Protein AF-A0A3N6ETQ4-F1 (afdb_monomer)

Radius of gyration: 15.27 Å; Cα contacts (8 Å, |Δi|>4): 164; chains: 1; bounding box: 42×24×40 Å

Foldseek 3Di:
DWDWDADPVRDTDIDDPDQQQADADQEREDADAQLLQADDDNRVVQPVSLDDQSNVQSVVVCVPPSVVGHDEPDWDWGQSRRGNYGIYIYHHHDDDDPDPD

Solvent-accessible surface area (backbone atoms only — not comparable to full-atom values): 5980 Å² total; per-residue (Å²): 136,80,55,77,45,76,44,100,87,72,48,76,48,64,72,75,91,78,63,78,72,75,48,78,43,71,62,46,78,36,74,34,58,38,70,54,79,71,58,64,73,70,29,31,48,42,43,65,61,14,32,70,58,33,55,52,44,32,50,53,47,34,75,43,98,32,60,92,27,50,56,69,80,37,71,50,79,35,58,22,51,67,34,57,33,60,26,29,36,39,27,14,66,80,82,90,70,94,70,91,124

Nearest PDB structures (foldseek):
  5cms-assembly3_B  TM=9.694E-01  e=6.118E-08  Escherichia coli
  5cb5-assembly14_M  TM=9.675E-01  e=5.727E-08  Escherichia coli K-12
  5fud-assembly1_A  TM=9.116E-01  e=3.376E-08  Oceanobacillus iheyensis HTE831
  5l9q-assembly1_A  TM=8.814E-01  e=3.160E-08  Oceanobacillus iheyensis HTE831
  3iif-assembly2_B  TM=8.997E-01  e=1.130E-05  Homo sapiens

pLDDT: mean 94.48, std 7.75, range [54.75, 98.88]

Mean predicted aligned error: 4.03 Å

Structure (mmCIF, N/CA/C/O backbone):
data_AF-A0A3N6ETQ4-F1
#
_entry.id   AF-A0A3N6ETQ4-F1
#
loop_
_atom_site.group_PDB
_atom_site.id
_atom_site.type_symbol
_atom_site.label_atom_id
_atom_site.label_alt_id
_atom_site.label_comp_id
_atom_site.label_asym_id
_atom_site.label_entity_id
_atom_site.label_seq_id
_atom_site.pdbx_PDB_ins_code
_atom_site.Cartn_x
_atom_site.Cartn_y
_atom_site.Cartn_z
_atom_site.occupancy
_atom_site.B_iso_or_equiv
_atom_site.auth_seq_id
_atom_site.auth_comp_id
_atom_site.auth_asym_id
_atom_site.auth_atom_id
_atom_site.pdbx_PDB_model_num
ATOM 1 N N . MET A 1 1 ? -11.265 -12.309 20.381 1.00 62.09 1 MET A N 1
ATOM 2 C CA . MET A 1 1 ? -11.882 -11.057 20.868 1.00 62.09 1 MET A CA 1
ATOM 3 C C . MET A 1 1 ? -11.084 -9.897 20.293 1.00 62.09 1 MET A C 1
ATOM 5 O O . MET A 1 1 ? -9.863 -9.974 20.308 1.00 62.09 1 MET A O 1
ATOM 9 N N . MET A 1 2 ? -11.744 -8.902 19.701 1.00 72.81 2 MET A N 1
ATOM 10 C CA . MET A 1 2 ? -11.080 -7.744 19.095 1.00 72.81 2 MET A CA 1
ATOM 11 C C . MET A 1 2 ? -10.806 -6.717 20.196 1.00 72.81 2 MET A C 1
ATOM 13 O O . MET A 1 2 ? -11.743 -6.246 20.837 1.00 72.81 2 MET A O 1
ATOM 17 N N . VAL A 1 3 ? -9.533 -6.440 20.474 1.00 87.38 3 VAL A N 1
ATOM 18 C CA . VAL A 1 3 ? -9.142 -5.497 21.531 1.00 87.38 3 VAL A CA 1
ATOM 19 C C . VAL A 1 3 ? -9.199 -4.089 20.950 1.00 87.38 3 VAL A C 1
ATOM 21 O O . VAL A 1 3 ? -8.632 -3.853 19.892 1.00 87.38 3 VAL A O 1
ATOM 24 N N . ARG A 1 4 ? -9.886 -3.162 21.620 1.00 91.69 4 ARG A N 1
ATOM 25 C CA . ARG A 1 4 ? -9.889 -1.735 21.272 1.00 91.69 4 ARG A CA 1
ATOM 26 C C . ARG A 1 4 ? -9.058 -0.982 22.301 1.00 91.69 4 ARG A C 1
ATOM 28 O O . ARG A 1 4 ? -9.303 -1.114 23.495 1.00 91.69 4 ARG A O 1
ATOM 35 N N . MET A 1 5 ? -8.082 -0.220 21.830 1.00 94.12 5 MET A N 1
ATOM 36 C CA . MET A 1 5 ? -7.130 0.529 22.644 1.00 94.12 5 MET A CA 1
ATOM 37 C C . MET A 1 5 ? -7.328 2.025 22.366 1.00 94.12 5 MET A C 1
ATOM 39 O O . MET A 1 5 ? -6.910 2.491 21.304 1.00 94.12 5 MET A O 1
ATOM 43 N N . PRO A 1 6 ? -8.008 2.778 23.246 1.00 94.56 6 PRO A N 1
ATOM 44 C CA . PRO A 1 6 ? -8.094 4.227 23.103 1.00 94.56 6 PRO A CA 1
ATOM 45 C C . PRO A 1 6 ? -6.724 4.871 23.373 1.00 94.56 6 PRO A C 1
ATOM 47 O O . PRO A 1 6 ? -6.015 4.457 24.290 1.00 94.56 6 PRO A O 1
ATOM 50 N N . THR A 1 7 ? -6.356 5.880 22.588 1.00 94.81 7 THR A N 1
ATOM 51 C CA . THR A 1 7 ? -5.182 6.732 22.820 1.00 94.81 7 THR A CA 1
ATOM 52 C C . THR A 1 7 ? -5.583 7.998 23.593 1.00 94.81 7 THR A C 1
ATOM 54 O O . THR A 1 7 ? -6.766 8.358 23.594 1.00 94.81 7 THR A O 1
ATOM 57 N N . PRO A 1 8 ? -4.637 8.702 24.248 1.00 95.81 8 PRO A N 1
ATOM 58 C CA . PRO A 1 8 ? -4.914 9.958 24.959 1.00 95.81 8 PRO A CA 1
ATOM 59 C C . PRO A 1 8 ? -5.571 11.044 24.093 1.00 95.81 8 PRO A C 1
ATOM 61 O O . PRO A 1 8 ? -6.302 11.887 24.603 1.00 95.81 8 PRO A O 1
ATOM 64 N N . GLU A 1 9 ? -5.343 11.005 22.781 1.00 95.75 9 GLU A N 1
ATOM 65 C CA . GLU A 1 9 ? -5.878 11.943 21.790 1.00 95.75 9 GLU A CA 1
ATOM 66 C C . GLU A 1 9 ? -7.298 11.578 21.318 1.00 95.75 9 GLU A C 1
ATOM 68 O O . GLU A 1 9 ? -7.852 12.245 20.446 1.00 95.75 9 GLU A O 1
ATOM 73 N N . GLY A 1 10 ? -7.898 10.512 21.862 1.00 95.25 10 GLY A N 1
ATOM 74 C CA . GLY A 1 10 ? -9.245 10.059 21.503 1.00 95.25 10 GLY A CA 1
ATOM 75 C C . GLY A 1 10 ? -9.312 9.172 20.255 1.00 95.25 10 GLY A C 1
ATOM 76 O O . GLY A 1 10 ? -10.405 8.878 19.772 1.00 95.25 10 GLY A O 1
ATOM 77 N N . VAL A 1 11 ? -8.172 8.704 19.735 1.00 96.44 11 VAL A N 1
ATOM 78 C CA . VAL A 1 11 ? -8.121 7.753 18.613 1.00 96.44 11 VAL A CA 1
ATOM 79 C C . VAL A 1 11 ? -8.275 6.330 19.144 1.00 96.44 11 VAL A C 1
ATOM 81 O O . VAL A 1 11 ? -7.729 5.981 20.182 1.00 96.44 11 VAL A O 1
ATOM 84 N N . THR A 1 12 ? -9.012 5.468 18.442 1.00 96.31 12 THR A N 1
ATOM 85 C CA . THR A 1 12 ? -9.094 4.042 18.798 1.00 96.31 12 THR A CA 1
ATOM 86 C C . THR A 1 12 ? -8.196 3.216 17.887 1.00 96.31 12 THR A C 1
ATOM 88 O O . THR A 1 12 ? -8.419 3.163 16.680 1.00 96.31 12 THR A O 1
ATOM 91 N N . VAL A 1 13 ? -7.236 2.500 18.469 1.00 95.75 13 VAL A N 1
ATOM 92 C CA . VAL A 1 13 ? -6.415 1.509 17.765 1.00 95.75 13 VAL A CA 1
ATOM 93 C C . VAL A 1 13 ? -6.979 0.118 18.015 1.00 95.75 13 VAL A C 1
ATOM 95 O O . VAL A 1 13 ? -7.286 -0.254 19.146 1.00 95.75 13 VAL A O 1
ATOM 98 N N . THR A 1 14 ? -7.129 -0.663 16.950 1.00 95.38 14 THR A N 1
ATOM 99 C CA . THR A 1 14 ? -7.693 -2.012 17.030 1.00 95.38 14 THR A CA 1
ATOM 100 C C . THR A 1 14 ? -6.770 -3.005 16.326 1.00 95.38 14 THR A C 1
ATOM 102 O O . THR A 1 14 ? -6.733 -3.008 15.096 1.00 95.38 14 THR A O 1
ATOM 105 N N . PRO A 1 15 ? -6.021 -3.863 17.044 1.00 94.44 15 PRO A N 1
ATOM 106 C CA . PRO A 1 15 ? -5.351 -4.997 16.422 1.00 94.44 15 PRO A CA 1
ATOM 107 C C . PRO A 1 15 ? -6.375 -5.981 15.848 1.00 94.44 15 PRO A C 1
ATOM 109 O O . PRO A 1 15 ? -7.259 -6.480 16.550 1.00 94.44 15 PRO A O 1
ATOM 112 N N . VAL A 1 16 ? -6.213 -6.298 14.566 1.00 94.00 16 VAL A N 1
ATOM 113 C CA . VAL A 1 16 ? -7.039 -7.269 13.847 1.00 94.00 16 VAL A CA 1
ATOM 114 C C . VAL A 1 16 ? -6.131 -8.339 13.256 1.00 94.00 16 VAL A C 1
ATOM 116 O O . VAL A 1 16 ? -5.166 -8.038 12.558 1.00 94.00 16 VAL A O 1
ATOM 119 N N . ARG A 1 17 ? -6.450 -9.611 13.517 1.00 95.81 17 ARG A N 1
ATOM 120 C CA . ARG A 1 17 ? -5.837 -10.741 12.812 1.00 95.81 17 ARG A CA 1
A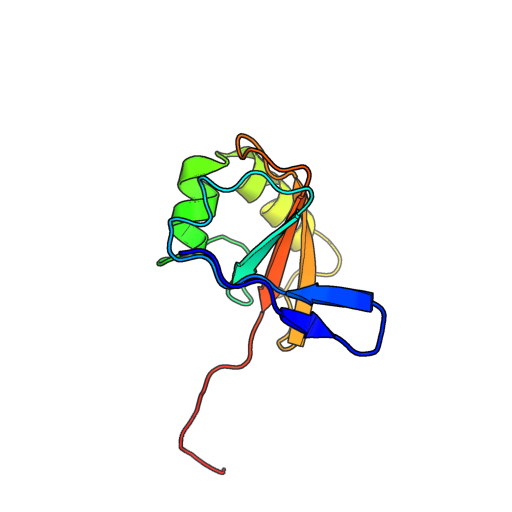TOM 121 C C . ARG A 1 17 ? -6.688 -11.059 11.589 1.00 95.81 17 ARG A C 1
ATOM 123 O O . ARG A 1 17 ? -7.837 -11.460 11.745 1.00 95.81 17 ARG A O 1
ATOM 130 N N . GLY A 1 18 ? -6.125 -10.930 10.393 1.00 94.75 18 GLY A N 1
ATOM 131 C CA . GLY A 1 18 ? -6.854 -11.224 9.164 1.00 94.75 18 GLY A CA 1
ATOM 132 C C . GLY A 1 18 ? -6.048 -10.978 7.895 1.00 94.75 18 GLY A C 1
ATOM 133 O O . GLY A 1 18 ? -4.849 -10.713 7.941 1.00 94.75 18 GLY A O 1
ATOM 134 N N . ASP A 1 19 ? -6.744 -11.082 6.767 1.00 97.38 19 ASP A N 1
ATOM 135 C CA . ASP A 1 19 ? -6.256 -10.703 5.442 1.00 97.38 19 ASP A CA 1
ATOM 136 C C . ASP A 1 19 ? -6.628 -9.238 5.185 1.00 97.38 19 ASP A C 1
ATOM 138 O O . ASP A 1 19 ? -7.812 -8.881 5.213 1.00 97.38 19 ASP A O 1
ATOM 142 N N . ILE A 1 20 ? -5.619 -8.394 4.953 1.00 97.31 20 ILE A N 1
ATOM 143 C CA . ILE A 1 20 ? -5.806 -6.957 4.719 1.00 97.31 20 ILE A CA 1
ATOM 144 C C . ILE A 1 20 ? -6.658 -6.683 3.474 1.00 97.31 20 ILE A C 1
ATOM 146 O O . ILE A 1 20 ? -7.392 -5.705 3.433 1.00 97.31 20 ILE A O 1
ATOM 150 N N . THR A 1 21 ? -6.633 -7.584 2.487 1.00 98.19 21 THR A N 1
ATOM 151 C CA . THR A 1 21 ? -7.379 -7.434 1.229 1.00 98.19 21 THR A CA 1
ATOM 152 C C . THR A 1 21 ? -8.883 -7.686 1.379 1.00 98.19 21 THR A C 1
ATOM 154 O O . THR A 1 21 ? -9.634 -7.549 0.417 1.00 98.19 21 THR A O 1
ATOM 157 N N . ARG A 1 22 ? -9.323 -8.090 2.579 1.00 97.94 22 ARG A N 1
ATOM 158 C CA . ARG A 1 22 ? -10.724 -8.361 2.934 1.00 97.94 22 ARG A CA 1
ATOM 159 C C . ARG A 1 22 ? -11.281 -7.385 3.972 1.00 97.94 22 ARG A C 1
ATOM 161 O O . ARG A 1 22 ? -12.386 -7.608 4.459 1.00 97.94 22 ARG A O 1
ATOM 168 N N . GLN A 1 23 ? -10.500 -6.386 4.379 1.00 97.62 23 GLN A N 1
ATOM 169 C CA . GLN A 1 23 ? -10.951 -5.378 5.333 1.00 97.62 23 GLN A CA 1
ATOM 170 C C . GLN A 1 23 ? -11.740 -4.295 4.602 1.00 97.62 23 GLN A C 1
ATOM 172 O O . GLN A 1 23 ? -11.350 -3.898 3.507 1.00 97.62 23 GLN A O 1
ATOM 177 N N . SER A 1 24 ? -12.806 -3.822 5.244 1.00 97.81 24 SER A N 1
ATOM 178 C CA . SER A 1 24 ? -13.527 -2.615 4.847 1.00 97.81 24 SER A CA 1
ATOM 179 C C . SER A 1 24 ? -12.928 -1.421 5.584 1.00 97.81 24 SER A C 1
ATOM 181 O O . SER A 1 24 ? -12.892 -1.423 6.820 1.00 97.81 24 SER A O 1
ATOM 183 N N . ALA A 1 25 ? -12.393 -0.446 4.854 1.00 97.38 25 ALA A N 1
ATOM 184 C CA . ALA A 1 25 ? -11.784 0.759 5.419 1.00 97.38 25 ALA A CA 1
ATOM 185 C C . ALA A 1 25 ? -11.704 1.864 4.364 1.00 97.38 25 ALA A C 1
ATOM 187 O O . ALA A 1 25 ? -11.568 1.566 3.188 1.00 97.38 25 ALA A O 1
ATOM 188 N N . ASP A 1 26 ? -11.661 3.137 4.758 1.00 98.69 26 ASP A N 1
ATOM 189 C CA . ASP A 1 26 ? -11.481 4.226 3.782 1.00 98.69 26 ASP A CA 1
ATOM 190 C C . ASP A 1 26 ? -10.144 4.109 3.025 1.00 98.69 26 ASP A C 1
ATOM 192 O O . ASP A 1 26 ? -10.049 4.396 1.828 1.00 98.69 26 ASP A O 1
ATOM 196 N N . VAL A 1 27 ? -9.097 3.658 3.727 1.00 98.62 27 VAL A N 1
ATOM 197 C CA . VAL A 1 27 ? -7.730 3.555 3.209 1.00 98.62 27 VAL A CA 1
ATOM 198 C C . VAL A 1 27 ? -7.069 2.258 3.663 1.00 98.62 27 VAL A C 1
ATOM 200 O O . VAL A 1 27 ? -7.052 1.935 4.851 1.00 98.62 27 VAL A O 1
ATOM 203 N N . ILE A 1 28 ? -6.425 1.566 2.723 1.00 98.56 28 ILE A N 1
ATOM 204 C CA . ILE A 1 28 ? -5.521 0.445 2.998 1.00 98.56 28 ILE A CA 1
ATOM 205 C C . ILE A 1 28 ? -4.073 0.916 2.838 1.00 98.56 28 ILE A C 1
ATOM 207 O O . ILE A 1 28 ? -3.689 1.448 1.798 1.00 98.56 28 ILE A O 1
ATOM 211 N N . VAL A 1 29 ? -3.234 0.692 3.852 1.00 98.44 29 VAL A N 1
ATOM 212 C CA . VAL A 1 29 ? -1.795 0.983 3.768 1.00 98.44 29 VAL A C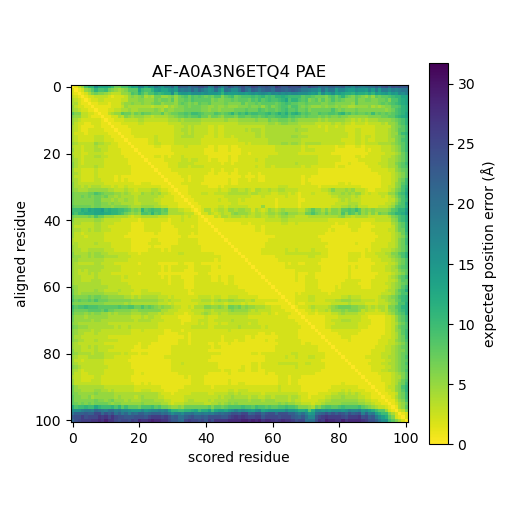A 1
ATOM 213 C C . VAL A 1 29 ? -1.048 -0.261 3.295 1.00 98.44 29 VAL A C 1
ATOM 215 O O . VAL A 1 29 ? -1.080 -1.307 3.940 1.00 98.44 29 VAL A O 1
ATOM 218 N N . ASN A 1 30 ? -0.359 -0.139 2.166 1.00 98.19 30 ASN A N 1
ATOM 219 C CA . ASN A 1 30 ? 0.444 -1.191 1.565 1.00 98.19 30 ASN A CA 1
ATOM 220 C C . ASN A 1 30 ? 1.933 -1.029 1.922 1.00 98.19 30 ASN A C 1
ATOM 222 O O . ASN A 1 30 ? 2.517 0.053 1.773 1.00 98.19 30 ASN A O 1
ATOM 226 N N . ALA A 1 31 ? 2.556 -2.129 2.346 1.00 96.25 31 ALA A N 1
ATOM 227 C CA . ALA A 1 31 ? 4.004 -2.247 2.468 1.00 96.25 31 ALA A CA 1
ATOM 228 C C . ALA A 1 31 ? 4.608 -2.501 1.078 1.00 96.25 31 ALA A C 1
ATOM 230 O O . ALA A 1 31 ? 4.790 -3.643 0.655 1.00 96.25 31 ALA A O 1
ATOM 231 N N . ALA A 1 32 ? 4.892 -1.415 0.365 1.00 93.75 32 ALA A N 1
ATOM 232 C CA . ALA A 1 32 ? 5.420 -1.449 -0.987 1.00 93.75 32 ALA A CA 1
ATOM 233 C C . ALA A 1 32 ? 6.954 -1.406 -0.986 1.00 93.75 32 ALA A C 1
ATOM 235 O O . ALA A 1 32 ? 7.606 -0.954 -0.044 1.00 93.75 32 ALA A O 1
ATOM 236 N N . ASN A 1 33 ? 7.549 -1.8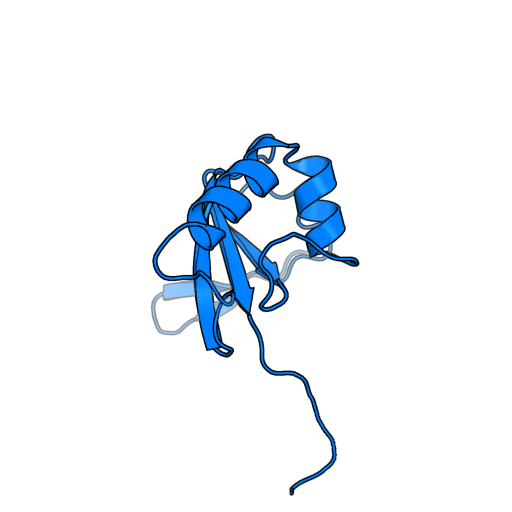27 -2.098 1.00 91.94 33 ASN A N 1
ATOM 237 C CA . ASN A 1 33 ? 8.952 -1.535 -2.375 1.00 91.94 33 ASN A CA 1
ATOM 238 C C . ASN A 1 33 ? 9.083 -0.197 -3.126 1.00 91.94 33 ASN A C 1
ATOM 240 O O . ASN A 1 33 ? 8.127 0.300 -3.730 1.00 91.94 33 ASN A O 1
ATOM 244 N N . SER A 1 34 ? 10.292 0.371 -3.147 1.00 94.56 34 SER A N 1
ATOM 245 C CA . SER A 1 34 ? 10.566 1.647 -3.820 1.00 94.56 34 SER A CA 1
ATOM 246 C C . SER A 1 34 ? 10.219 1.657 -5.307 1.00 94.56 34 SER A C 1
ATOM 248 O O . SER A 1 34 ? 10.026 2.730 -5.867 1.00 94.56 34 SER A O 1
ATOM 250 N N . SER A 1 35 ? 10.114 0.507 -5.977 1.00 94.00 35 SER A N 1
ATOM 251 C CA . SER A 1 35 ? 9.805 0.487 -7.403 1.00 94.00 35 SER A CA 1
ATOM 252 C C . SER A 1 35 ? 8.369 0.907 -7.720 1.00 94.00 35 SER A C 1
ATOM 254 O O . SER A 1 35 ? 8.145 1.316 -8.851 1.00 94.00 35 SER A O 1
ATOM 256 N N . LEU A 1 36 ? 7.416 0.818 -6.782 1.00 94.06 36 LEU A N 1
ATOM 257 C CA . LEU A 1 36 ? 5.968 0.995 -7.006 1.00 94.06 36 LEU A CA 1
ATOM 258 C C . LEU A 1 36 ? 5.325 0.033 -8.025 1.00 94.06 36 LEU A C 1
ATOM 260 O O . LEU A 1 36 ? 4.117 0.076 -8.209 1.00 94.06 36 LEU A O 1
ATOM 264 N N . LEU A 1 37 ? 6.074 -0.844 -8.694 1.00 93.75 37 LEU A N 1
ATOM 265 C CA . LEU A 1 37 ? 5.557 -1.679 -9.788 1.00 93.75 37 LEU A CA 1
ATOM 266 C C . LEU A 1 37 ? 5.069 -3.052 -9.308 1.00 93.75 37 LEU A C 1
ATOM 268 O O . LEU A 1 37 ? 5.131 -4.036 -10.043 1.00 93.75 37 LEU A O 1
ATOM 272 N N . GLY A 1 38 ? 4.579 -3.099 -8.073 1.00 85.62 38 GLY A N 1
ATOM 273 C CA . GLY A 1 38 ? 4.199 -4.322 -7.385 1.00 85.62 38 GLY A CA 1
ATOM 274 C C . GLY A 1 38 ? 5.394 -5.121 -6.846 1.00 85.62 38 GLY A C 1
ATOM 275 O O . GLY A 1 38 ? 6.558 -4.709 -6.915 1.00 85.62 38 GLY A O 1
ATOM 276 N N . GLY A 1 39 ? 5.090 -6.283 -6.279 1.00 90.62 39 GLY A N 1
ATOM 277 C CA . GLY A 1 39 ? 6.029 -7.177 -5.620 1.00 90.62 39 GLY A CA 1
ATOM 278 C C . GLY A 1 39 ? 5.351 -8.447 -5.095 1.00 90.62 39 GLY A C 1
ATOM 279 O O . GLY A 1 39 ? 4.265 -8.836 -5.526 1.00 90.62 39 GLY A O 1
ATOM 280 N N . GLY A 1 40 ? 6.028 -9.130 -4.171 1.00 93.12 40 GLY A N 1
ATOM 281 C CA . GLY A 1 40 ? 5.507 -10.314 -3.481 1.00 93.12 40 GLY A CA 1
ATOM 282 C C . GLY A 1 40 ? 4.733 -9.978 -2.201 1.00 93.12 40 GLY A C 1
ATOM 283 O O . GLY A 1 40 ? 4.392 -8.827 -1.940 1.00 93.12 40 GLY A O 1
ATOM 284 N N . GLY A 1 41 ? 4.470 -10.995 -1.375 1.00 96.19 41 GLY A N 1
ATOM 285 C CA . GLY A 1 41 ? 3.890 -10.813 -0.040 1.00 96.19 41 GLY A CA 1
ATOM 286 C C . GLY A 1 41 ? 2.539 -10.089 -0.044 1.00 96.19 41 GLY A C 1
ATOM 287 O O . GLY A 1 41 ? 1.664 -10.395 -0.860 1.00 96.19 41 GLY A O 1
ATOM 288 N N . VAL A 1 42 ? 2.377 -9.143 0.888 1.00 97.12 42 VAL A N 1
ATOM 289 C CA . VAL A 1 42 ? 1.132 -8.376 1.055 1.00 97.12 42 VAL A CA 1
ATOM 290 C C . VAL A 1 42 ? 0.859 -7.443 -0.127 1.00 97.12 42 VAL A C 1
ATOM 292 O O . VAL A 1 42 ? -0.285 -7.346 -0.561 1.00 97.12 42 VAL A O 1
ATOM 295 N N . ASP A 1 43 ? 1.899 -6.845 -0.710 1.00 97.38 43 ASP A N 1
ATOM 296 C CA . ASP A 1 43 ? 1.788 -5.976 -1.884 1.00 97.38 43 ASP A CA 1
ATOM 297 C C . ASP A 1 43 ? 1.218 -6.750 -3.079 1.00 97.38 43 ASP A C 1
ATOM 299 O O . ASP A 1 43 ? 0.205 -6.362 -3.663 1.00 97.38 43 ASP A O 1
ATOM 303 N N . GLY A 1 44 ? 1.772 -7.934 -3.353 1.00 97.62 44 GLY A N 1
ATOM 304 C CA . GLY A 1 44 ? 1.242 -8.815 -4.386 1.00 97.62 44 GLY A CA 1
ATOM 305 C C . GLY A 1 44 ? -0.202 -9.255 -4.114 1.00 97.62 44 GLY A C 1
ATOM 306 O O . GLY A 1 44 ? -0.983 -9.402 -5.052 1.00 97.62 44 GLY A O 1
ATOM 307 N N . ALA A 1 45 ? -0.585 -9.466 -2.849 1.00 98.38 45 ALA A N 1
ATOM 308 C CA . ALA A 1 45 ? -1.966 -9.798 -2.492 1.00 98.38 45 ALA A CA 1
ATOM 309 C C . ALA A 1 45 ? -2.929 -8.631 -2.763 1.00 98.38 45 ALA A C 1
ATOM 311 O O . ALA A 1 45 ? -3.984 -8.845 -3.361 1.00 98.38 45 ALA A O 1
ATOM 312 N N . ILE A 1 46 ? -2.537 -7.409 -2.394 1.00 98.50 46 ILE A N 1
ATOM 313 C CA . ILE A 1 46 ? -3.286 -6.173 -2.653 1.00 98.50 46 ILE A CA 1
ATOM 314 C C . ILE A 1 46 ? -3.460 -5.962 -4.159 1.00 98.50 46 ILE A C 1
ATOM 316 O O . ILE A 1 46 ? -4.588 -5.799 -4.612 1.00 98.50 46 ILE A O 1
ATOM 320 N N . HIS A 1 47 ? -2.388 -6.069 -4.951 1.00 98.00 47 HIS A N 1
ATOM 321 C CA . HIS A 1 47 ? -2.466 -5.947 -6.411 1.00 98.00 47 HIS A CA 1
ATOM 322 C C . HIS A 1 47 ? -3.361 -7.021 -7.047 1.00 98.00 47 HIS A C 1
ATOM 324 O O . HIS A 1 47 ? -4.153 -6.717 -7.936 1.00 98.00 47 HIS A O 1
ATOM 330 N N . ARG A 1 48 ? -3.282 -8.279 -6.586 1.00 98.19 48 ARG A N 1
ATOM 331 C CA . ARG A 1 48 ? -4.145 -9.356 -7.103 1.00 98.19 48 ARG A CA 1
ATOM 332 C C . ARG A 1 48 ? -5.621 -9.134 -6.781 1.00 98.19 48 ARG A C 1
ATOM 334 O O . ARG A 1 48 ? -6.456 -9.421 -7.631 1.00 98.19 48 ARG A O 1
ATOM 341 N N . ARG A 1 49 ? -5.950 -8.668 -5.570 1.00 98.38 49 ARG A N 1
ATOM 342 C CA . ARG A 1 49 ? -7.345 -8.438 -5.166 1.00 98.38 49 ARG A CA 1
ATOM 343 C C . ARG A 1 49 ? -7.914 -7.154 -5.763 1.00 98.38 49 ARG A C 1
ATOM 345 O O . ARG A 1 49 ? -9.023 -7.194 -6.277 1.00 98.38 49 ARG A O 1
ATOM 352 N N . GLY A 1 50 ? -7.179 -6.048 -5.674 1.00 97.81 50 GLY A N 1
ATOM 353 C CA . GLY A 1 50 ? -7.617 -4.743 -6.171 1.00 97.81 50 GLY A CA 1
ATOM 354 C C . GLY A 1 50 ? -7.582 -4.626 -7.693 1.00 97.81 50 GLY A C 1
ATOM 355 O O . GLY A 1 50 ? -8.218 -3.742 -8.255 1.00 97.81 50 GLY A O 1
ATOM 356 N N . GLY A 1 51 ? -6.909 -5.551 -8.378 1.00 98.06 51 GLY A N 1
ATOM 357 C CA . GLY A 1 51 ? -6.967 -5.668 -9.827 1.00 98.06 51 GLY A CA 1
ATOM 358 C C . GLY A 1 51 ? -6.020 -4.715 -10.568 1.00 98.06 51 GLY A C 1
ATOM 359 O O . GLY A 1 51 ? -5.155 -4.066 -9.969 1.00 98.06 51 GLY A O 1
ATOM 360 N N . PRO A 1 52 ? -6.135 -4.661 -11.908 1.00 97.81 52 PRO A N 1
ATOM 361 C CA . PRO A 1 52 ? -5.153 -3.998 -12.767 1.00 97.81 52 PRO A CA 1
ATOM 362 C C . PRO A 1 52 ? -5.078 -2.476 -12.579 1.00 97.81 52 PRO A C 1
ATOM 364 O O . PRO A 1 52 ? -4.037 -1.887 -12.871 1.00 97.81 52 PRO A O 1
ATOM 367 N N . GLU A 1 53 ? -6.134 -1.846 -12.063 1.00 98.38 53 GLU A N 1
ATOM 368 C CA . GLU A 1 53 ? -6.217 -0.393 -11.868 1.00 98.38 53 GLU A CA 1
ATOM 369 C C . GLU A 1 53 ? -5.166 0.135 -10.887 1.00 98.38 53 GLU A C 1
ATOM 371 O O . GLU A 1 53 ? -4.565 1.18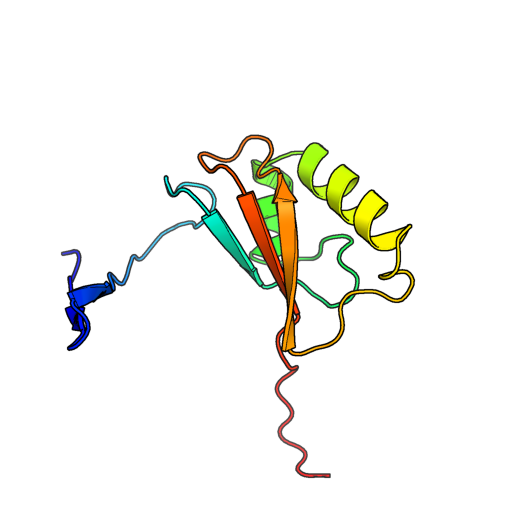0 -11.138 1.00 98.38 53 GLU A O 1
ATOM 376 N N . ILE A 1 54 ? -4.852 -0.623 -9.829 1.00 98.31 54 ILE A N 1
ATOM 377 C CA . ILE A 1 54 ? -3.793 -0.244 -8.881 1.00 98.31 54 ILE A CA 1
ATOM 378 C C . ILE A 1 54 ? -2.444 -0.167 -9.607 1.00 98.31 54 ILE A C 1
ATOM 380 O O . ILE A 1 54 ? -1.697 0.800 -9.461 1.00 98.31 54 ILE A O 1
ATOM 384 N N . LEU A 1 55 ? -2.120 -1.173 -10.429 1.00 97.25 55 LEU A N 1
ATOM 385 C CA . LEU A 1 55 ? -0.854 -1.186 -11.164 1.00 97.25 55 LEU A CA 1
ATOM 386 C C . LEU A 1 55 ? -0.806 -0.090 -12.238 1.00 97.25 55 LEU A C 1
ATOM 388 O O . LEU A 1 55 ? 0.264 0.473 -12.474 1.00 97.25 55 LEU A O 1
ATOM 392 N N . ALA A 1 56 ? -1.935 0.223 -12.876 1.00 98.44 56 ALA A N 1
ATOM 393 C CA . ALA A 1 56 ? -2.032 1.337 -13.815 1.00 98.44 56 ALA A CA 1
ATOM 394 C C . ALA A 1 56 ? -1.722 2.676 -13.124 1.00 98.44 56 ALA A C 1
ATOM 396 O O . ALA A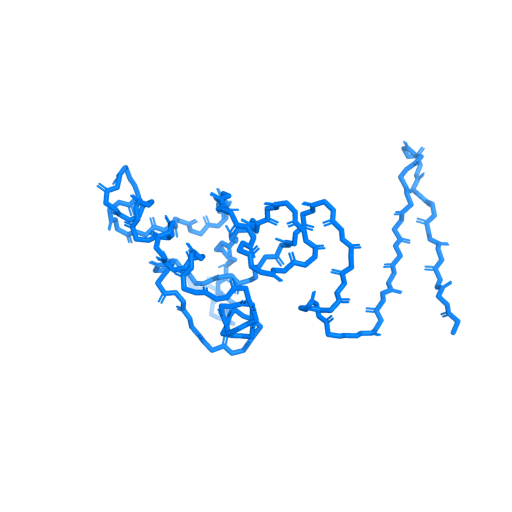 1 56 ? -0.810 3.380 -13.557 1.00 98.44 56 ALA A O 1
ATOM 397 N N . ALA A 1 57 ? -2.355 2.959 -11.983 1.00 98.38 57 ALA A N 1
ATOM 398 C CA . ALA A 1 57 ? -2.082 4.162 -11.195 1.00 98.38 57 ALA A CA 1
ATOM 399 C C . ALA A 1 57 ? -0.620 4.224 -10.704 1.00 98.38 57 ALA A C 1
ATOM 401 O O . ALA A 1 57 ? 0.031 5.269 -10.765 1.00 98.38 57 ALA A O 1
ATOM 402 N N . CYS A 1 58 ? -0.041 3.095 -10.284 1.00 97.75 58 CYS A N 1
ATOM 403 C CA . CYS A 1 58 ? 1.380 3.030 -9.938 1.00 97.75 58 CYS A CA 1
ATOM 404 C C . CYS A 1 58 ? 2.306 3.365 -11.120 1.00 97.75 58 CYS A C 1
ATOM 406 O O . CYS A 1 58 ? 3.341 4.014 -10.933 1.00 97.75 58 CYS A O 1
ATOM 408 N N . ARG A 1 59 ? 1.957 2.935 -12.340 1.00 98.00 59 ARG A N 1
ATOM 409 C CA . ARG A 1 59 ? 2.711 3.268 -13.559 1.00 98.00 59 ARG A CA 1
ATOM 410 C C . ARG A 1 59 ? 2.629 4.757 -13.883 1.00 98.00 59 ARG A C 1
ATOM 412 O O . ARG A 1 59 ? 3.652 5.338 -14.232 1.00 98.00 59 ARG A O 1
ATOM 419 N N . GLU A 1 60 ? 1.470 5.383 -13.702 1.00 98.31 60 GLU A N 1
ATOM 420 C CA . GLU A 1 60 ? 1.310 6.837 -13.853 1.00 98.31 60 GLU A CA 1
ATOM 421 C C . GLU A 1 60 ? 2.176 7.604 -12.848 1.00 98.31 60 GLU A C 1
ATOM 423 O O . GLU A 1 60 ? 2.909 8.523 -13.219 1.00 98.31 60 GLU A O 1
ATOM 428 N N . LEU A 1 61 ? 2.189 7.173 -11.582 1.00 97.69 61 LEU A N 1
ATOM 429 C CA . LEU A 1 61 ? 3.078 7.750 -10.576 1.00 97.69 61 LEU A CA 1
ATOM 430 C C . LEU A 1 61 ? 4.544 7.612 -10.990 1.00 97.69 61 LEU A C 1
ATOM 432 O O . LEU A 1 61 ? 5.287 8.593 -10.921 1.00 97.69 61 LEU A O 1
ATOM 436 N N . ARG A 1 62 ? 4.956 6.441 -11.482 1.00 96.81 62 ARG A N 1
ATOM 437 C CA . ARG A 1 62 ? 6.304 6.217 -12.021 1.00 96.81 62 ARG A CA 1
ATOM 438 C C . ARG A 1 62 ? 6.634 7.082 -13.232 1.00 96.81 62 ARG A C 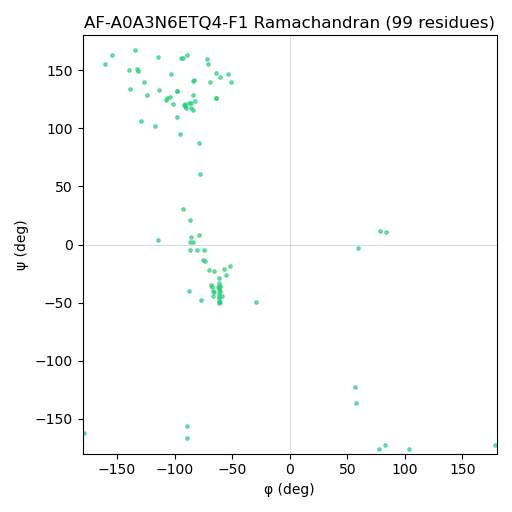1
ATOM 440 O O . ARG A 1 62 ? 7.786 7.467 -13.361 1.00 96.81 62 ARG A O 1
ATOM 447 N N . ALA A 1 63 ? 5.669 7.410 -14.083 1.00 97.56 63 ALA A N 1
ATOM 448 C CA . ALA A 1 63 ? 5.870 8.314 -15.216 1.00 97.56 63 ALA A CA 1
ATOM 449 C C . ALA A 1 63 ? 5.966 9.798 -14.801 1.00 97.56 63 ALA A C 1
ATOM 451 O O . ALA A 1 63 ? 6.378 10.639 -15.595 1.00 97.56 63 ALA A O 1
ATOM 452 N N . SER A 1 64 ? 5.601 10.129 -13.559 1.00 96.88 64 SER A N 1
ATOM 453 C CA . SER A 1 64 ? 5.645 11.490 -13.015 1.00 96.88 64 SER A CA 1
ATOM 454 C C . SER A 1 64 ? 7.000 11.829 -12.361 1.00 96.88 64 SER A C 1
ATOM 456 O O . SER A 1 64 ? 8.030 11.199 -12.610 1.00 96.88 64 SER A O 1
ATOM 458 N N . ARG A 1 65 ? 7.008 12.798 -11.430 1.00 95.00 65 ARG A N 1
ATOM 459 C CA . ARG A 1 65 ? 8.169 13.150 -10.588 1.00 95.00 65 ARG A CA 1
ATOM 460 C C . ARG A 1 65 ? 8.806 11.961 -9.852 1.00 95.00 65 ARG A C 1
ATOM 462 O O . ARG A 1 65 ? 9.943 12.069 -9.402 1.00 95.00 65 ARG A O 1
ATOM 469 N N . TYR A 1 66 ? 8.089 10.844 -9.707 1.00 95.25 66 TYR A N 1
ATOM 470 C CA . TYR A 1 66 ? 8.592 9.620 -9.083 1.00 95.25 66 TYR A CA 1
ATOM 471 C C . TYR A 1 66 ? 9.325 8.690 -10.061 1.00 95.25 66 TYR A C 1
ATOM 473 O O . TYR A 1 66 ? 9.479 7.519 -9.747 1.00 95.25 66 TYR A O 1
ATOM 481 N N . GLY A 1 67 ? 9.819 9.181 -11.205 1.00 94.69 67 GLY A N 1
ATOM 482 C CA . GLY A 1 67 ? 10.597 8.442 -12.218 1.00 94.69 67 GLY A CA 1
ATOM 483 C C . GLY A 1 67 ? 11.454 7.276 -11.709 1.00 94.69 67 GLY A C 1
ATOM 484 O O . GLY A 1 67 ? 11.363 6.160 -12.216 1.00 94.69 67 GLY A O 1
ATOM 485 N N . LYS A 1 68 ? 12.261 7.503 -10.663 1.00 93.88 68 LYS A N 1
ATOM 486 C CA . LYS A 1 68 ? 13.178 6.503 -10.072 1.00 93.88 68 LYS A CA 1
ATOM 487 C C . LYS A 1 68 ? 12.554 5.600 -8.997 1.00 93.88 68 LYS A C 1
ATOM 489 O O . LYS A 1 68 ? 13.244 4.757 -8.436 1.00 93.88 68 LYS A O 1
ATOM 494 N N . GLY A 1 69 ? 11.268 5.757 -8.726 1.00 95.25 69 GLY A N 1
ATOM 495 C CA . GLY A 1 69 ? 10.545 5.109 -7.645 1.00 95.25 69 GLY A CA 1
ATOM 496 C C . GLY A 1 69 ? 10.276 6.031 -6.455 1.00 95.25 69 GLY A C 1
ATOM 497 O O . GLY A 1 69 ? 10.580 7.227 -6.457 1.00 95.25 69 GLY A O 1
ATOM 498 N N . LEU A 1 70 ? 9.689 5.449 -5.416 1.00 96.44 70 LEU A N 1
ATOM 499 C CA . LEU A 1 70 ? 9.405 6.100 -4.150 1.00 96.44 70 LEU A CA 1
ATOM 500 C C . LEU A 1 70 ? 10.607 5.979 -3.207 1.00 96.44 70 LEU A C 1
A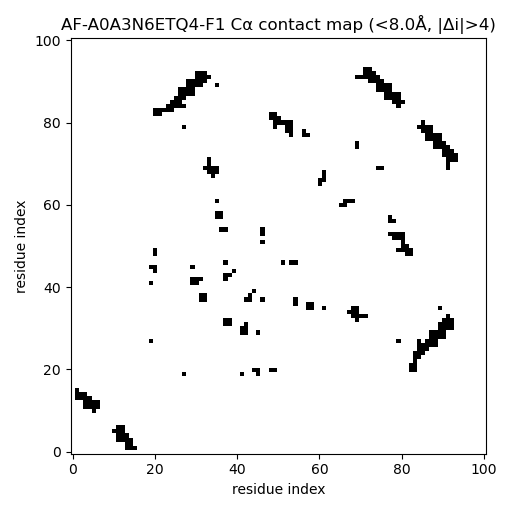TOM 502 O O . LEU A 1 70 ? 11.048 4.879 -2.872 1.00 96.44 70 LEU A O 1
ATOM 506 N N . ARG A 1 71 ? 11.134 7.124 -2.763 1.00 95.88 71 ARG A N 1
ATOM 507 C CA . ARG A 1 71 ? 12.217 7.170 -1.769 1.00 95.88 71 ARG A CA 1
ATOM 508 C C . ARG A 1 71 ? 11.769 6.523 -0.454 1.00 95.88 71 ARG A C 1
ATOM 510 O O . ARG A 1 71 ? 10.625 6.707 -0.046 1.00 95.88 71 ARG A O 1
ATOM 517 N N . THR A 1 72 ? 12.686 5.843 0.227 1.00 96.00 72 THR A N 1
ATOM 518 C CA . THR A 1 72 ? 12.475 5.300 1.576 1.00 96.00 72 THR A CA 1
ATOM 519 C C . THR A 1 72 ? 11.929 6.361 2.536 1.00 96.00 72 THR A C 1
ATOM 521 O O . THR A 1 72 ? 12.346 7.520 2.492 1.00 96.00 72 THR A O 1
ATOM 524 N N . GLY A 1 73 ? 10.981 5.967 3.390 1.00 95.38 73 GLY A N 1
ATOM 525 C CA . GLY A 1 73 ? 10.297 6.845 4.343 1.00 95.38 73 GLY A CA 1
ATOM 526 C C . GLY A 1 73 ? 9.203 7.716 3.719 1.00 95.38 73 GLY A C 1
ATOM 527 O O . GLY A 1 73 ? 8.735 8.661 4.350 1.00 95.38 73 GLY A O 1
ATOM 528 N N . ARG A 1 74 ? 8.803 7.451 2.468 1.00 97.06 74 ARG A N 1
ATOM 529 C CA . ARG A 1 74 ? 7.741 8.193 1.773 1.00 97.06 74 ARG A CA 1
ATOM 530 C C . ARG A 1 74 ? 6.534 7.309 1.483 1.00 97.06 74 ARG A C 1
ATOM 532 O O . ARG A 1 74 ? 6.631 6.083 1.465 1.00 97.06 74 ARG A O 1
ATOM 539 N N . ALA A 1 75 ? 5.415 7.979 1.215 1.00 97.69 75 ALA A N 1
ATOM 540 C CA . ALA A 1 75 ? 4.136 7.382 0.864 1.00 97.69 75 ALA A CA 1
ATOM 541 C C . ALA A 1 75 ? 3.518 8.072 -0.364 1.00 97.69 75 ALA A C 1
ATOM 543 O O . ALA A 1 75 ? 3.757 9.265 -0.587 1.00 97.69 75 ALA A O 1
ATOM 544 N N . VAL A 1 76 ? 2.731 7.329 -1.145 1.00 98.12 76 VAL A N 1
ATOM 545 C CA . VAL A 1 76 ? 1.908 7.832 -2.264 1.00 98.12 76 VAL A CA 1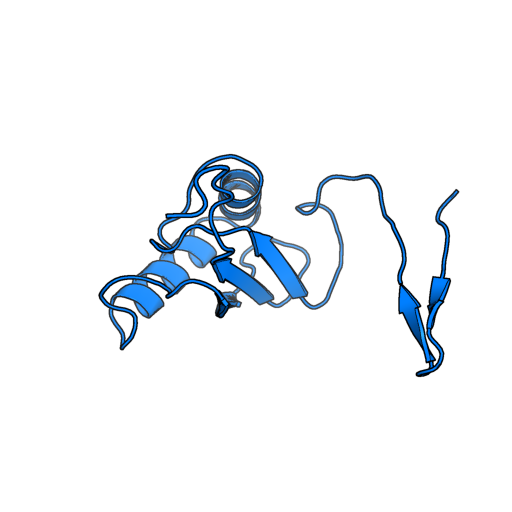
ATOM 546 C C . VAL A 1 76 ? 0.556 7.125 -2.259 1.00 98.12 76 VAL A C 1
ATOM 548 O O . VAL A 1 76 ? 0.484 5.971 -1.846 1.00 98.12 76 VAL A O 1
ATOM 551 N N . ALA A 1 77 ? -0.495 7.792 -2.727 1.00 98.31 77 ALA A N 1
ATOM 552 C CA . ALA A 1 77 ? -1.827 7.203 -2.840 1.00 98.31 77 ALA A CA 1
ATOM 553 C C . ALA A 1 77 ? -2.157 6.833 -4.294 1.00 98.31 77 ALA A C 1
ATOM 555 O O . ALA A 1 77 ? -1.746 7.530 -5.223 1.00 98.31 77 ALA A O 1
ATOM 556 N N . THR A 1 78 ? -2.918 5.758 -4.464 1.00 98.62 78 THR A N 1
ATOM 557 C CA . THR A 1 78 ? -3.542 5.302 -5.714 1.00 98.62 78 THR A CA 1
ATOM 558 C C . THR A 1 78 ? -5.001 4.922 -5.438 1.00 98.62 78 THR A C 1
ATOM 560 O O . THR A 1 78 ? -5.399 4.784 -4.277 1.00 98.62 78 THR A O 1
ATOM 563 N N . THR A 1 79 ? -5.802 4.737 -6.493 1.00 98.56 79 THR A N 1
ATOM 564 C CA . THR A 1 79 ? -7.108 4.062 -6.366 1.00 98.56 79 THR A CA 1
ATOM 565 C C . THR A 1 79 ? -6.944 2.694 -5.697 1.00 98.56 79 THR A C 1
ATOM 567 O O . THR A 1 79 ? -5.936 2.018 -5.907 1.00 98.56 79 THR A O 1
ATOM 570 N N . ALA A 1 80 ? -7.937 2.259 -4.920 1.00 98.62 80 ALA A N 1
ATOM 571 C CA . ALA A 1 80 ? -7.958 0.907 -4.364 1.00 98.62 80 ALA A CA 1
ATOM 572 C C . ALA A 1 80 ? -8.451 -0.167 -5.356 1.00 98.62 80 ALA A C 1
ATOM 574 O O . ALA A 1 80 ? -8.424 -1.361 -5.039 1.00 98.62 80 ALA A O 1
ATOM 575 N N . GLY A 1 81 ? -8.882 0.239 -6.556 1.00 98.38 81 GLY A N 1
ATOM 576 C CA . GLY A 1 81 ? -9.463 -0.653 -7.555 1.00 98.38 81 GLY A CA 1
ATOM 577 C C . GLY A 1 81 ? -10.669 -1.406 -6.989 1.00 98.38 81 GLY A C 1
ATOM 578 O O . GLY A 1 81 ? -11.609 -0.798 -6.492 1.00 98.38 81 GLY A O 1
ATOM 579 N N . ALA A 1 82 ? -10.625 -2.737 -7.027 1.00 98.56 82 ALA A N 1
ATOM 580 C CA . ALA A 1 82 ? -11.709 -3.608 -6.565 1.00 98.56 82 ALA A CA 1
ATOM 581 C C . ALA A 1 82 ? -11.699 -3.935 -5.052 1.00 98.56 82 ALA A C 1
ATOM 583 O O . ALA A 1 82 ? -12.459 -4.800 -4.612 1.00 98.56 82 ALA A O 1
ATOM 584 N N . LEU A 1 83 ? -10.813 -3.329 -4.255 1.00 98.69 83 LEU A N 1
ATOM 585 C CA . LEU A 1 83 ? -10.834 -3.491 -2.794 1.00 98.69 83 LEU A CA 1
ATOM 586 C C . LEU A 1 83 ? -12.036 -2.756 -2.187 1.00 98.69 83 LEU A C 1
ATOM 588 O O . LEU A 1 83 ? -12.500 -1.763 -2.738 1.00 98.69 83 LEU A O 1
ATOM 592 N N . ASP A 1 84 ? -12.491 -3.201 -1.014 1.00 98.50 84 ASP A N 1
ATOM 593 C CA . ASP A 1 84 ? -13.488 -2.475 -0.213 1.00 98.50 84 ASP A CA 1
ATOM 594 C C . ASP A 1 84 ? -12.829 -1.305 0.543 1.00 98.50 84 ASP A C 1
ATOM 596 O O . ASP A 1 84 ? -12.732 -1.278 1.771 1.00 98.50 84 ASP A O 1
ATOM 600 N N . ALA A 1 85 ? -12.256 -0.390 -0.239 1.00 98.69 85 ALA A N 1
ATOM 601 C CA . ALA A 1 85 ? -11.595 0.821 0.209 1.00 98.69 85 ALA A CA 1
ATOM 602 C C . ALA A 1 85 ? -11.626 1.887 -0.884 1.00 98.69 85 ALA A C 1
ATOM 604 O O . ALA A 1 85 ? -11.830 1.586 -2.057 1.00 98.69 85 ALA A O 1
ATOM 605 N N . GLN A 1 86 ? -11.384 3.144 -0.514 1.00 98.62 86 GLN A N 1
ATOM 606 C CA . GLN A 1 86 ? -11.298 4.228 -1.492 1.00 98.62 86 GLN A CA 1
ATOM 607 C C . GLN A 1 86 ? -9.876 4.372 -2.047 1.00 98.62 86 GLN A C 1
ATOM 609 O O . GLN A 1 86 ? -9.685 4.578 -3.247 1.00 98.62 86 GLN A O 1
ATOM 614 N N . TRP A 1 87 ? -8.870 4.233 -1.180 1.00 98.88 87 TRP A N 1
ATOM 615 C CA . TRP A 1 87 ? -7.468 4.437 -1.545 1.00 98.88 87 TRP A CA 1
ATOM 616 C C . TRP A 1 87 ? -6.566 3.309 -1.060 1.00 98.88 87 TRP A C 1
ATOM 618 O O . TRP A 1 87 ? -6.760 2.746 0.021 1.00 98.88 87 TRP A O 1
ATOM 628 N N . VAL A 1 88 ? -5.501 3.064 -1.820 1.00 98.69 88 VAL A N 1
ATOM 629 C CA . VAL A 1 88 ? -4.319 2.359 -1.323 1.00 98.69 88 VAL A CA 1
ATOM 630 C C . VAL A 1 88 ? -3.184 3.362 -1.158 1.00 98.69 88 VAL A C 1
ATOM 632 O O . VAL A 1 88 ? -2.803 4.061 -2.096 1.00 98.69 88 VAL A O 1
ATOM 635 N N . VAL A 1 89 ? -2.620 3.434 0.048 1.00 98.75 89 VAL A N 1
ATOM 636 C CA . VAL A 1 89 ? -1.414 4.220 0.332 1.00 98.75 89 VAL A CA 1
ATOM 637 C C . VAL A 1 89 ? -0.207 3.292 0.316 1.00 98.75 89 VAL A C 1
ATOM 639 O O . VAL A 1 89 ? -0.026 2.469 1.209 1.00 98.75 89 VAL A O 1
ATOM 642 N N . HIS A 1 90 ? 0.641 3.431 -0.698 1.00 98.19 90 HIS A N 1
ATOM 643 C CA . HIS A 1 90 ? 1.876 2.669 -0.852 1.00 98.19 90 HIS A CA 1
ATOM 644 C C . HIS A 1 90 ? 3.003 3.355 -0.089 1.00 98.19 90 HIS A C 1
ATOM 646 O O . HIS A 1 90 ? 3.335 4.508 -0.373 1.00 98.19 90 HIS A O 1
ATOM 652 N N . THR A 1 91 ? 3.614 2.643 0.854 1.00 97.31 91 THR A N 1
ATOM 653 C CA . THR A 1 91 ? 4.728 3.155 1.662 1.00 97.31 91 THR A CA 1
ATOM 654 C C . THR A 1 91 ? 6.008 2.390 1.353 1.00 97.31 91 THR A C 1
ATOM 656 O O . THR A 1 91 ? 5.993 1.163 1.308 1.00 97.31 91 THR A O 1
ATOM 659 N N . ALA A 1 92 ? 7.114 3.106 1.137 1.00 95.69 92 ALA A N 1
ATOM 660 C CA . ALA A 1 92 ? 8.439 2.505 0.994 1.00 95.69 92 ALA A CA 1
ATOM 661 C C . ALA A 1 92 ? 9.154 2.534 2.353 1.00 95.69 92 ALA A C 1
ATOM 663 O O . ALA A 1 92 ? 9.745 3.551 2.729 1.00 95.69 92 ALA A O 1
ATOM 664 N N . GLY A 1 93 ? 9.060 1.439 3.109 1.00 93.94 93 GLY A N 1
ATOM 665 C CA . GLY A 1 93 ? 9.731 1.294 4.405 1.00 93.94 93 GLY A CA 1
ATOM 666 C C . GLY A 1 93 ? 11.255 1.127 4.279 1.00 93.94 93 GLY A C 1
ATOM 667 O O . GLY A 1 93 ? 11.747 0.771 3.205 1.00 93.94 93 GLY A O 1
ATOM 668 N N . PRO A 1 94 ? 12.029 1.394 5.348 1.00 92.75 94 PRO A N 1
ATOM 669 C CA . PRO A 1 94 ? 13.454 1.079 5.373 1.00 92.75 94 PRO A CA 1
ATOM 670 C C . PRO A 1 94 ? 13.685 -0.434 5.295 1.00 92.75 94 PRO A C 1
ATOM 672 O O . PRO A 1 94 ? 12.893 -1.223 5.810 1.00 92.75 94 PRO A O 1
ATOM 675 N N . VAL A 1 95 ? 14.793 -0.833 4.670 1.00 90.19 95 VAL A N 1
ATOM 676 C CA . VAL A 1 95 ? 15.269 -2.217 4.731 1.00 90.19 95 VAL A CA 1
ATOM 677 C C . VAL A 1 95 ? 16.034 -2.377 6.035 1.00 90.19 95 VAL A C 1
ATOM 679 O O . VAL A 1 95 ? 16.971 -1.625 6.298 1.00 90.19 95 VAL A O 1
ATOM 682 N N . TRP A 1 96 ? 15.621 -3.338 6.856 1.00 90.25 96 TRP A N 1
ATOM 683 C CA . TRP A 1 96 ? 16.373 -3.695 8.051 1.00 90.25 96 TRP A CA 1
ATOM 684 C C . TRP A 1 96 ? 17.744 -4.258 7.654 1.00 90.25 96 TRP A C 1
ATOM 686 O O . TRP A 1 96 ? 17.818 -5.209 6.877 1.00 90.25 96 TRP A O 1
ATOM 696 N N . SER A 1 97 ? 18.811 -3.681 8.205 1.00 86.38 97 SER A N 1
ATOM 697 C CA . SER A 1 97 ? 20.182 -4.185 8.110 1.00 86.38 97 SER A CA 1
ATOM 698 C C . SER A 1 97 ? 20.747 -4.314 9.519 1.00 86.38 97 SER A C 1
ATOM 700 O O . SER A 1 97 ? 20.498 -3.458 10.365 1.00 86.38 97 SER A O 1
ATOM 702 N N . VAL A 1 98 ? 21.496 -5.387 9.768 1.00 81.75 98 VAL A N 1
ATOM 703 C CA . VAL A 1 98 ? 22.257 -5.572 11.016 1.00 81.75 98 VAL A CA 1
ATOM 704 C C . VAL A 1 98 ? 23.644 -4.929 10.953 1.00 81.75 98 VAL A C 1
ATOM 706 O O . VAL A 1 98 ? 24.351 -4.941 11.955 1.00 81.75 98 VAL A O 1
ATOM 709 N N . ASP A 1 99 ? 24.035 -4.391 9.795 1.00 71.88 99 ASP A N 1
ATOM 710 C CA . ASP A 1 99 ? 25.319 -3.718 9.614 1.00 71.88 99 ASP A CA 1
ATOM 711 C C . ASP A 1 99 ? 25.198 -2.240 10.033 1.00 71.88 99 ASP A C 1
ATOM 713 O O . ASP A 1 99 ? 24.390 -1.518 9.441 1.00 71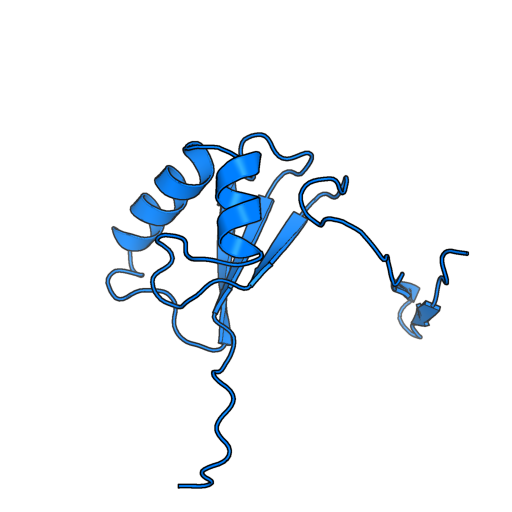.88 99 ASP A O 1
ATOM 717 N N . PRO A 1 100 ? 25.935 -1.785 11.064 1.00 58.34 100 PRO A N 1
ATOM 718 C CA . PRO A 1 100 ? 25.895 -0.403 11.533 1.00 58.34 100 PRO A CA 1
ATOM 719 C C . PRO A 1 100 ? 26.713 0.575 10.666 1.00 58.34 100 PRO A C 1
ATOM 721 O O . PRO A 1 100 ? 26.893 1.713 11.098 1.00 58.34 100 PRO A O 1
ATOM 724 N N . SER A 1 101 ? 27.236 0.139 9.508 1.00 54.75 101 SER A N 1
ATOM 725 C CA . SER A 1 101 ? 28.142 0.912 8.637 1.00 54.75 101 SER A CA 1
ATOM 726 C C . SER A 1 101 ? 27.592 2.263 8.182 1.00 54.75 101 SER A C 1
ATOM 728 O O . SER A 1 101 ? 26.487 2.265 7.585 1.00 54.75 101 SER A O 1
#

Secondary structure (DSSP, 8-state):
----EE-TTSPEE----S-GGG---SEEEEEE-TT-S--SHHHHHHHHHH-HHHHHHHHHHHHTTTTT-PPTTEEEEEE-TTSSSSEEEEEEPPPP-S---

Sequence (101 aa):
MMVRMPTPEGVTVTPVRGDITRQSADVIVNAANSSLLGGGGVDGAIHRRGGPEILAACRELRASRYGKGLRTGRAVATTAGALDAQWVVHTAGPVWSVDPS

=== Feature glossary ===
The record interleaves many kinds of information about one protein. Here is each kind framed as the question it answers.

Q: What known structures does this most resemble?
A: Structural nearest neighbors (via Foldseek easy-search vs the PDB). Reported per hit: target PDB id, E-value, and alignment TM-score. A TM-score above ~0.5 is the conventional threshold for 'same fold'.

Q: Where is each backbone atom in 3D?
A: The mmCIF table is the protein's shape written out atom by atom. For each backbone N, Cα, C, and carbonyl O, it records an (x, y, z) coordinate triple in Å plus the residue type, chain letter, and residue number.

Q: What are the backbone torsion angles?
A: The φ/ψ torsion pair specifies the backbone conformation at each residue. φ rotates about the N–Cα bond, ψ about the Cα–C bond. Steric clashes forbid most of the (φ, ψ) plane — the allowed regions (α-helix basin, β-sheet basin, left-handed helix) are the Ramachandran-allowed regions.

Q: Which residues are buried vs exposed?
A: Solvent-accessible surface area (SASA) is the area in Å² traced out by the centre of a 1.4 Å probe sphere (a water molecule) rolled over the protein's van der Waals surface (Shrake–Rupley / Lee–Richards construction). Buried residues have near-zero SASA; fully exposed residues can exceed 200 Å². The total SASA scales roughly with the number of surface residues.

Q: How confident is the AlphaFold model at each residue?
A: pLDDT is the predicted lDDT-Cα score: AlphaFold's confidence that the local environment of each residue (all inter-atomic distances within 15 Å) is correctly placed. It is a per-residue number between 0 and 100, with higher meaning more reliable.

Q: What does the local fold look like, residue by residue?
A: 3Di is Foldseek's structural alphabet. Each residue is assigned one of twenty discrete states based on how its Cα sits relative to its spatial (not sequential) neighbors. Aligning 3Di strings finds structural homologs roughly as well as full 3D superposition, but orders of magnitude faster.

Q: How big and how compact is the whole molecule?
A: Radius of gyration (Rg) is the root-mean-square distance of Cα atoms from their centroid — a single number for overall size and compactness. A globular domain of N residues has Rg ≈ 2.2·N^0.38 Å; an extended or disordered chain has a much larger Rg. The Cα contact count is the number of residue pairs whose Cα atoms are within 8 Å and are more than four positions apart in sequence — a standard proxy for tertiary packing density. The bounding box is the smallest axis-aligned box enclosing all Cα atoms.

Q: Which residues are in helices, strands, or loops?
A: DSSP 8-state secondary structure assigns each residue one of H (α-helix), G (3₁₀-helix), I (π-helix), E (extended β-strand), B (isolated β-bridge), T (hydrogen-bonded turn), S (bend), or '-' (coil). The assignment is computed from backbone hydrogen-bond geometry via the Kabsch–Sander algorithm.

Q: How mobile is each atom in the crystal?
A: Crystallographic B-factors measure how much each atom's electron density is smeared out, in Å². They rise in mobile loops and surface residues and fall in the buried interior. In AlphaFold models this column is repurposed to hold pLDDT instead.

Q: What if only a Cα trace is available?
A: P-SEA three-state annotation labels each residue as helix, strand, or coil based purely on the geometry of the Cα trace. It serves as a fallback when the full backbone (and thus DSSP) is unavailable.

Q: What family and function is it annotated with?
A: Database cross-references. InterPro integrates a dozen domain/family signature databases into unified entries with residue-range hits. GO terms attach function/process/location labels with evidence codes. CATH codes position the fold in a four-level structural taxonomy. Organism is the NCBI-taxonomy species name.

Q: Are the domains correctly placed relative to each other?
A: Predicted Aligned Error (PAE) is an AlphaFold confidence matrix: entry (i, j) is the expected error in the position of residue j, in ångströms, when the prediction is superimposed on the true structure at residue i. Low PAE within a block of residues means that block is internally rigid and well-predicted; high PAE between two blocks means their relative placement is uncertain even if each block individually is confident.

Q: What do the diagnostic plots show?
A: Three diagnostic plots accompany the record. The Cα contact map visualizes the tertiary structure as a 2D adjacency matrix (8 Å cutoff, sequence-local contacts suppressed). The Ramachandran plot shows the distribution of backbone (φ, ψ) torsions, with points in the α and β basins reflecting secondary structure content. The PAE plot shows AlphaFold's inter-residue confidence as a color matrix.

Q: What is the amino-acid chain?
A: Primary structure: the covalent order of the twenty standard amino acids along the backbone. Two proteins with the same sequence will (almost always) fold to the same structure; two with 30% identity often share a fold but not the details.

Q: What do the rendered images show?
A: The six renders are orthographic views along the three Cartesian axes in both directions. Representation (cartoon, sticks, or surface) and color scheme (sequence-rainbow or by-chain) vary across proteins so the training set covers all the common visualization conventions.